Protein AF-A5MZK1-F1 (afdb_monomer_lite)

Sequence (56 aa):
MKKIKLILRELERQRELLEQKMNEGKDLSNPEIIKESQKLDLILNEYAIAIRNLKI

Organism: Clostridium kluyveri (strain ATCC 8527 / DSM 555 / NBRC 12016 / NCIMB 10680 / K1) (NCBI:txid431943)

pLDDT: mean 89.14, std 8.54, range [55.0, 96.5]

Secondary structure (DSSP, 8-state):
-HHHHHHHHHHHHHHHHHHHHHHH-S-TT-HHHHHHHHHHHHHHHHHHHHHHTT--

InterPro domains:
  IPR018540 Aspartyl-phosphate phosphatase Spo0E-like [PF09388] (7-47)
  IPR036638 Helix-loop-helix DNA-binding domain superfamily [G3DSA:4.10.280.10] (1-55)
  IPR037208 Aspartyl-phosphate phosphatase Spo0E-like superfamily [SSF140500] (4-52)

Structure (mmCIF, N/CA/C/O backbone):
data_AF-A5MZK1-F1
#
_entry.id   AF-A5MZK1-F1
#
loop_
_atom_site.group_PDB
_atom_site.id
_atom_site.type_symbol
_atom_site.label_atom_id
_atom_site.label_alt_id
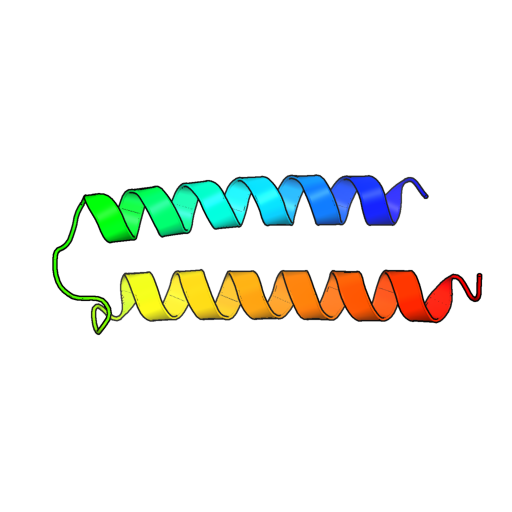_atom_site.label_comp_id
_atom_site.label_asym_id
_atom_site.label_entity_id
_atom_site.label_seq_id
_atom_site.pdbx_PDB_ins_code
_atom_site.Cartn_x
_atom_site.Cartn_y
_atom_site.Cartn_z
_atom_site.occupancy
_atom_site.B_iso_or_equiv
_atom_site.auth_seq_id
_atom_site.auth_comp_id
_atom_site.auth_asym_id
_atom_site.auth_atom_id
_atom_site.pdbx_PDB_model_num
ATOM 1 N N . MET A 1 1 ? -8.900 1.288 17.768 1.00 71.31 1 MET A N 1
ATOM 2 C CA . MET A 1 1 ? -7.668 2.103 17.588 1.00 71.31 1 MET A CA 1
ATOM 3 C C . MET A 1 1 ? -6.417 1.305 17.192 1.00 71.31 1 MET A C 1
ATOM 5 O O . MET A 1 1 ? -5.789 1.696 16.218 1.00 71.31 1 MET A O 1
ATOM 9 N N . LYS A 1 2 ? -6.031 0.203 17.869 1.00 82.81 2 LYS A N 1
ATOM 10 C CA . LYS A 1 2 ? -4.800 -0.566 17.536 1.00 82.81 2 LYS A CA 1
ATOM 11 C C . LY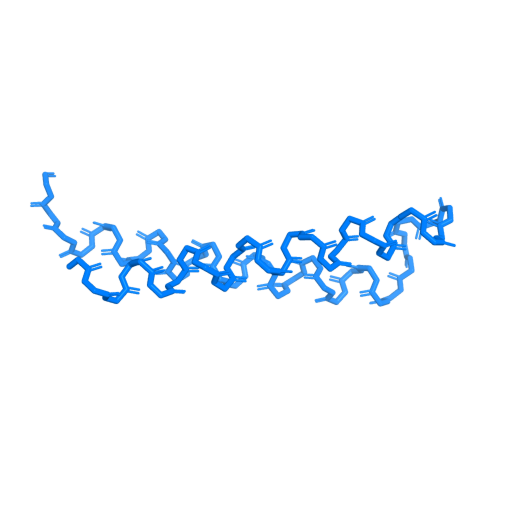S A 1 2 ? -4.739 -1.041 16.072 1.00 82.81 2 LYS A C 1
ATOM 13 O O . LYS A 1 2 ? -3.715 -0.861 15.431 1.00 82.81 2 LYS A O 1
ATOM 18 N N . LYS A 1 3 ? -5.850 -1.558 15.526 1.00 83.81 3 LYS A N 1
ATOM 19 C CA . LYS A 1 3 ? -5.957 -1.992 14.117 1.00 83.81 3 LYS A CA 1
ATOM 20 C C . LYS A 1 3 ? -5.701 -0.855 13.118 1.00 83.81 3 LYS A C 1
ATOM 22 O O . LYS A 1 3 ? -4.950 -1.032 12.175 1.00 83.81 3 LYS A O 1
ATOM 27 N N . ILE A 1 4 ? -6.250 0.328 13.372 1.00 89.06 4 ILE A N 1
ATOM 28 C CA . ILE A 1 4 ? -6.078 1.501 12.501 1.00 89.06 4 ILE A CA 1
ATOM 29 C C . ILE A 1 4 ? -4.637 2.009 12.535 1.00 89.06 4 ILE A C 1
ATOM 31 O O . ILE A 1 4 ? -4.088 2.330 11.492 1.00 89.06 4 ILE A O 1
ATOM 35 N N . LYS A 1 5 ? -3.990 2.004 13.709 1.00 90.75 5 LYS A N 1
ATOM 36 C CA . LYS A 1 5 ? -2.557 2.325 13.812 1.00 90.75 5 LYS A CA 1
ATOM 37 C C . LYS A 1 5 ? -1.682 1.353 13.013 1.00 90.75 5 LYS A C 1
ATOM 39 O O . LYS A 1 5 ? -0.665 1.774 12.481 1.00 90.75 5 LYS A O 1
ATOM 44 N N . LEU A 1 6 ? -2.053 0.073 12.942 1.00 92.75 6 LEU A N 1
ATOM 45 C CA . LEU A 1 6 ? -1.337 -0.909 12.120 1.00 92.75 6 LEU A CA 1
ATOM 46 C C . LEU A 1 6 ? -1.539 -0.640 10.625 1.00 92.75 6 LEU A C 1
ATOM 48 O O . LEU A 1 6 ? -0.558 -0.622 9.894 1.00 92.75 6 LEU A O 1
ATOM 52 N N . ILE A 1 7 ? -2.774 -0.355 10.201 1.00 92.06 7 ILE A N 1
ATOM 53 C CA . ILE A 1 7 ? -3.079 -0.007 8.805 1.00 92.06 7 ILE A CA 1
ATOM 54 C C . ILE A 1 7 ? -2.325 1.262 8.383 1.00 92.06 7 ILE A C 1
ATOM 56 O O . ILE A 1 7 ? -1.734 1.284 7.314 1.00 92.06 7 ILE A O 1
ATOM 60 N N . LEU A 1 8 ? -2.272 2.290 9.239 1.00 92.75 8 LEU A N 1
ATOM 61 C CA . LEU A 1 8 ? -1.524 3.522 8.960 1.00 92.75 8 LEU A CA 1
ATOM 62 C C . LEU A 1 8 ? -0.026 3.277 8.761 1.00 92.75 8 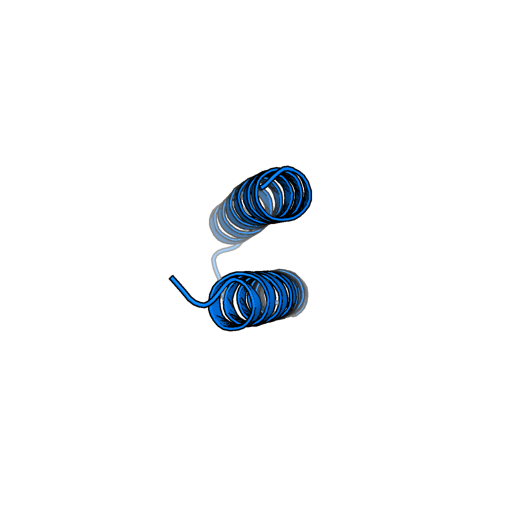LEU A C 1
ATOM 64 O O . LEU A 1 8 ? 0.562 3.843 7.848 1.00 92.75 8 LEU A O 1
ATOM 68 N N . ARG A 1 9 ? 0.587 2.419 9.585 1.00 94.88 9 ARG A N 1
ATOM 69 C CA . ARG A 1 9 ? 2.005 2.060 9.422 1.00 94.88 9 ARG A CA 1
ATOM 70 C C . ARG A 1 9 ? 2.261 1.354 8.098 1.00 94.88 9 ARG A C 1
ATOM 72 O O . ARG A 1 9 ? 3.259 1.635 7.447 1.00 94.88 9 ARG A O 1
ATOM 79 N N . GLU A 1 10 ? 1.370 0.447 7.715 1.00 95.00 10 GLU A N 1
ATOM 80 C CA . GLU A 1 10 ? 1.498 -0.272 6.449 1.00 95.00 10 GLU A CA 1
ATOM 81 C C . GLU A 1 10 ? 1.271 0.651 5.246 1.00 95.00 10 GLU A C 1
ATOM 83 O O . GLU A 1 10 ? 1.991 0.561 4.257 1.00 95.00 10 GLU A O 1
ATOM 88 N N . LEU A 1 11 ? 0.337 1.598 5.361 1.00 94.44 11 LEU A N 1
ATOM 89 C CA . LEU A 1 11 ? 0.082 2.627 4.356 1.00 94.44 11 LEU A CA 1
ATOM 90 C C . LEU A 1 11 ? 1.307 3.521 4.145 1.00 94.44 11 LEU A C 1
ATOM 92 O O . LEU A 1 11 ? 1.702 3.760 3.008 1.00 94.44 11 LEU A O 1
ATOM 96 N N . GLU A 1 12 ? 1.927 3.989 5.229 1.00 95.50 12 GLU A N 1
ATOM 97 C CA . GLU A 1 12 ? 3.125 4.831 5.166 1.00 95.50 12 GLU A CA 1
ATOM 98 C C . GLU A 1 12 ? 4.307 4.080 4.541 1.00 95.50 12 GLU A C 1
ATOM 100 O O . GLU A 1 12 ? 4.930 4.583 3.609 1.00 95.50 12 GLU A O 1
ATOM 105 N N . ARG A 1 13 ? 4.528 2.826 4.953 1.00 96.00 13 ARG A N 1
ATOM 106 C CA . ARG A 1 13 ? 5.549 1.946 4.369 1.00 96.00 13 ARG A CA 1
ATOM 107 C C . ARG A 1 13 ? 5.338 1.731 2.867 1.00 96.00 13 ARG A C 1
ATOM 109 O O . ARG A 1 13 ? 6.290 1.779 2.093 1.00 96.00 13 ARG A O 1
ATOM 116 N N . GLN A 1 14 ? 4.097 1.483 2.447 1.00 95.69 14 GLN A N 1
ATOM 117 C CA . GLN A 1 14 ? 3.766 1.271 1.038 1.00 95.69 14 GLN A CA 1
ATOM 118 C C . GLN A 1 14 ? 3.895 2.565 0.219 1.00 95.69 14 GLN A C 1
ATOM 120 O O . GLN A 1 14 ? 4.321 2.507 -0.934 1.00 95.69 14 GLN A O 1
ATOM 125 N N . ARG A 1 15 ? 3.581 3.728 0.810 1.00 95.44 15 ARG A N 1
ATOM 126 C CA . ARG A 1 15 ? 3.783 5.044 0.184 1.00 95.44 15 ARG A CA 1
ATOM 127 C C . ARG A 1 15 ? 5.261 5.292 -0.105 1.00 95.44 15 ARG A C 1
ATOM 129 O O . ARG A 1 15 ? 5.595 5.625 -1.235 1.00 95.44 15 ARG A O 1
ATOM 136 N N . GLU A 1 16 ? 6.128 5.084 0.885 1.00 95.88 16 GLU A N 1
ATOM 137 C CA . GLU A 1 16 ? 7.579 5.250 0.726 1.00 95.88 16 GLU A CA 1
ATOM 138 C C . GLU A 1 16 ? 8.143 4.311 -0.345 1.00 95.88 16 GLU A C 1
ATOM 140 O O . GLU A 1 16 ? 8.948 4.731 -1.173 1.00 95.88 16 GLU A O 1
ATOM 145 N N . LEU A 1 17 ? 7.685 3.055 -0.383 1.00 93.06 17 LEU A N 1
ATOM 146 C CA . LEU A 1 17 ? 8.108 2.094 -1.403 1.00 93.06 17 LEU A CA 1
ATOM 147 C C . LEU A 1 17 ? 7.698 2.532 -2.816 1.00 93.06 17 LEU A C 1
ATOM 149 O O . LEU A 1 17 ? 8.485 2.416 -3.755 1.00 93.06 17 LEU A O 1
ATOM 153 N N . LEU A 1 18 ? 6.466 3.019 -2.980 1.00 92.81 18 LEU A N 1
ATOM 154 C CA . LEU A 1 18 ? 5.981 3.523 -4.263 1.00 92.81 18 LEU A CA 1
ATOM 155 C C . LEU A 1 18 ? 6.774 4.760 -4.702 1.00 92.81 18 LEU A C 1
ATOM 157 O O . LEU A 1 18 ? 7.183 4.841 -5.857 1.00 92.81 18 LEU A O 1
ATOM 161 N N . GLU A 1 19 ? 7.039 5.679 -3.776 1.00 93.31 19 GLU A N 1
ATOM 162 C CA . GLU A 1 19 ? 7.823 6.889 -4.023 1.00 93.31 19 GLU A CA 1
ATOM 163 C C . GLU A 1 19 ? 9.266 6.556 -4.428 1.00 93.31 19 GLU A C 1
ATOM 165 O O . GLU A 1 19 ? 9.775 7.109 -5.399 1.00 93.31 19 GLU A O 1
ATOM 170 N N . GLN A 1 20 ? 9.904 5.583 -3.769 1.00 91.69 20 GLN A N 1
ATOM 171 C CA . GLN A 1 20 ? 11.220 5.075 -4.169 1.00 91.69 20 GLN A CA 1
ATOM 172 C C . GLN A 1 20 ? 11.199 4.518 -5.597 1.00 91.69 20 GLN A C 1
ATOM 174 O O . GLN A 1 20 ? 12.006 4.939 -6.423 1.00 91.69 20 GLN A O 1
ATOM 179 N N . LYS A 1 21 ? 10.230 3.658 -5.934 1.00 88.69 21 LYS A N 1
ATOM 180 C CA . LYS A 1 21 ? 10.114 3.092 -7.290 1.00 88.69 21 LYS A CA 1
ATOM 181 C C . LYS A 1 21 ? 9.835 4.147 -8.362 1.00 88.69 21 LYS A C 1
ATOM 183 O O . LYS A 1 21 ? 10.360 4.049 -9.468 1.00 88.69 21 LYS A O 1
ATOM 188 N N . MET A 1 22 ? 9.027 5.159 -8.045 1.00 89.62 22 MET A N 1
ATOM 189 C CA . MET A 1 22 ? 8.779 6.302 -8.932 1.00 89.62 22 MET A CA 1
ATOM 190 C C . MET A 1 22 ? 10.022 7.179 -9.115 1.00 89.62 22 MET A C 1
ATOM 192 O O . MET A 1 22 ? 10.204 7.766 -10.175 1.00 89.62 22 MET A O 1
ATOM 196 N N . ASN A 1 23 ? 10.889 7.266 -8.107 1.00 89.38 23 ASN A N 1
ATOM 197 C CA . ASN A 1 23 ? 12.147 8.004 -8.205 1.00 89.38 23 ASN A CA 1
ATOM 198 C C . ASN A 1 23 ? 13.230 7.216 -8.964 1.00 89.38 23 ASN A C 1
ATOM 200 O O . ASN A 1 23 ? 14.080 7.817 -9.620 1.00 89.38 23 ASN A O 1
ATOM 204 N N . GLU A 1 24 ? 13.191 5.883 -8.910 1.00 85.50 24 GLU A N 1
ATOM 205 C CA . GLU A 1 24 ? 14.108 4.992 -9.634 1.00 85.50 24 GLU A CA 1
ATOM 206 C C . GLU A 1 24 ? 13.788 4.884 -11.138 1.00 85.50 24 GLU A C 1
ATOM 208 O O . GLU A 1 24 ? 14.686 4.624 -11.943 1.00 85.50 24 GLU A O 1
ATOM 213 N N . GLY A 1 25 ? 12.535 5.115 -11.549 1.00 71.50 25 GLY A N 1
ATOM 214 C CA . GLY A 1 25 ? 12.090 4.996 -12.941 1.00 71.50 25 GLY A CA 1
ATOM 215 C C . GLY A 1 25 ? 11.283 6.201 -13.425 1.00 71.50 25 GLY A C 1
ATOM 216 O O . GLY A 1 25 ? 10.335 6.624 -12.783 1.00 71.50 25 GLY A O 1
ATOM 217 N N . LYS A 1 26 ? 11.598 6.734 -14.613 1.00 68.88 26 LYS A N 1
ATOM 218 C CA . LYS A 1 26 ? 10.901 7.915 -15.168 1.00 68.88 26 LYS A CA 1
ATOM 219 C C . LYS A 1 26 ? 9.474 7.648 -15.677 1.00 68.88 26 LYS A C 1
ATOM 221 O O . LYS A 1 26 ? 8.772 8.607 -15.983 1.00 68.88 26 LYS A O 1
ATOM 226 N N . ASP A 1 27 ? 9.058 6.388 -15.815 1.00 83.69 27 ASP A N 1
ATOM 227 C CA . ASP A 1 27 ? 7.773 6.029 -16.426 1.00 83.69 27 ASP A CA 1
ATOM 228 C C . ASP A 1 27 ? 6.787 5.468 -15.398 1.00 83.69 27 ASP A C 1
ATOM 230 O O . ASP A 1 27 ? 6.930 4.341 -14.927 1.00 83.69 27 ASP A O 1
ATOM 234 N N . LEU A 1 28 ? 5.744 6.243 -15.103 1.00 85.31 28 LEU A N 1
ATOM 235 C CA . LEU A 1 28 ? 4.646 5.852 -14.214 1.00 85.31 28 LEU A CA 1
ATOM 236 C C . LEU A 1 28 ? 3.803 4.695 -14.769 1.00 85.31 28 LEU A C 1
ATOM 238 O O . LEU A 1 28 ? 3.078 4.047 -14.018 1.00 85.31 28 LEU A O 1
ATOM 242 N N . SER A 1 29 ? 3.920 4.417 -16.069 1.00 88.12 29 SER A N 1
ATOM 243 C CA . SER A 1 29 ? 3.284 3.279 -16.736 1.00 88.12 29 SER A CA 1
ATOM 244 C C . SER A 1 29 ? 4.023 1.967 -16.475 1.00 88.12 29 SER A C 1
ATOM 246 O O . SER A 1 29 ? 3.565 0.912 -16.920 1.00 88.12 29 SER A O 1
ATOM 248 N N . ASN A 1 30 ? 5.156 2.003 -15.760 1.00 89.00 30 ASN A N 1
ATOM 249 C CA . ASN A 1 30 ? 5.871 0.802 -15.362 1.00 89.00 30 ASN A CA 1
ATOM 250 C C . ASN A 1 30 ? 4.910 -0.136 -14.598 1.00 89.00 30 ASN A C 1
ATOM 252 O O . ASN A 1 30 ? 4.354 0.267 -13.568 1.00 89.00 30 ASN A O 1
ATOM 256 N N . PRO A 1 31 ? 4.733 -1.393 -15.050 1.00 90.88 31 PRO A N 1
ATOM 257 C CA . PRO A 1 31 ? 3.861 -2.364 -14.395 1.00 90.88 31 PRO A CA 1
ATOM 258 C C . PRO A 1 31 ? 4.135 -2.540 -12.897 1.00 90.88 31 PRO A C 1
ATOM 260 O O . PRO A 1 31 ? 3.214 -2.820 -12.131 1.00 90.88 31 PRO A O 1
ATOM 263 N N . GLU A 1 32 ? 5.379 -2.361 -12.453 1.00 89.94 32 GLU A N 1
ATOM 264 C CA . GLU A 1 32 ? 5.734 -2.436 -11.038 1.00 89.94 32 GLU A CA 1
ATOM 265 C C . GLU A 1 32 ? 5.224 -1.238 -10.233 1.00 89.94 32 GLU A C 1
ATOM 267 O O . GLU A 1 32 ? 4.732 -1.432 -9.122 1.00 89.94 32 GLU A O 1
ATOM 272 N N . ILE A 1 33 ? 5.290 -0.025 -10.791 1.00 90.81 33 ILE A N 1
ATOM 273 C CA . ILE A 1 33 ? 4.737 1.190 -10.171 1.00 90.81 33 ILE A CA 1
ATOM 274 C C . ILE A 1 33 ? 3.216 1.073 -10.100 1.00 90.81 33 ILE A C 1
ATOM 276 O O . ILE A 1 33 ? 2.630 1.297 -9.041 1.00 90.81 33 ILE A O 1
ATOM 280 N N . ILE A 1 34 ? 2.580 0.626 -11.187 1.00 92.69 34 ILE A N 1
ATOM 281 C CA . ILE A 1 34 ? 1.134 0.371 -11.224 1.00 92.69 34 ILE A CA 1
ATOM 282 C C . ILE A 1 34 ? 0.744 -0.647 -10.147 1.00 92.69 34 ILE A C 1
ATOM 284 O O . ILE A 1 34 ? -0.201 -0.421 -9.393 1.00 92.69 34 ILE A O 1
ATOM 288 N N . LYS A 1 35 ? 1.491 -1.749 -10.023 1.00 93.50 35 LYS A N 1
ATOM 289 C CA . LYS A 1 35 ? 1.234 -2.786 -9.017 1.00 93.50 35 LYS A CA 1
ATOM 290 C C . LYS A 1 35 ? 1.375 -2.261 -7.589 1.00 93.50 35 LYS A C 1
ATOM 292 O O . LYS A 1 35 ? 0.545 -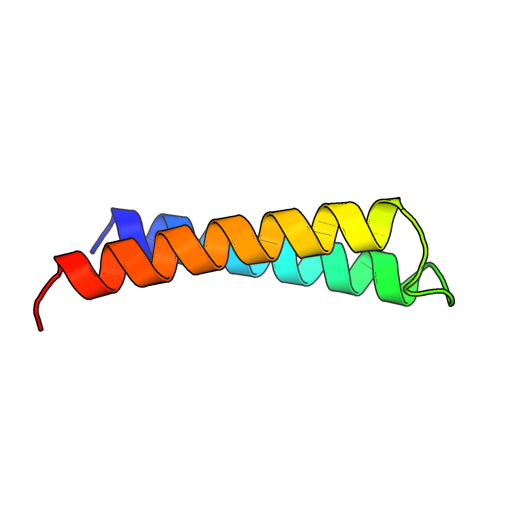2.588 -6.742 1.00 93.50 35 LYS A O 1
ATOM 297 N N . GLU A 1 36 ? 2.415 -1.484 -7.291 1.00 93.19 36 GLU A N 1
ATOM 298 C CA . GLU A 1 36 ? 2.577 -0.900 -5.954 1.00 93.19 36 GLU A CA 1
ATOM 299 C C . GLU A 1 36 ? 1.519 0.174 -5.652 1.00 93.19 36 GLU A C 1
ATOM 301 O O . GLU A 1 36 ? 1.060 0.254 -4.512 1.00 93.19 36 GLU A O 1
ATOM 306 N N . SER A 1 37 ? 1.080 0.932 -6.661 1.00 93.12 37 SER A N 1
ATOM 307 C CA . SER A 1 37 ? -0.022 1.897 -6.556 1.00 93.12 37 SER A CA 1
ATOM 308 C C . SER A 1 37 ? -1.349 1.204 -6.230 1.00 93.12 37 SER A C 1
ATOM 310 O O . SER A 1 37 ? -2.006 1.539 -5.249 1.00 93.12 37 SER A O 1
ATOM 312 N N . GLN A 1 38 ? -1.681 0.125 -6.946 1.00 95.56 38 GLN A N 1
ATOM 313 C CA . GLN A 1 38 ? -2.882 -0.671 -6.672 1.00 95.56 38 GLN A CA 1
ATOM 314 C C . GLN A 1 38 ? -2.886 -1.267 -5.257 1.00 95.56 38 GLN A C 1
ATOM 316 O O . GLN A 1 38 ? -3.931 -1.337 -4.613 1.00 95.56 38 GLN A O 1
ATOM 321 N N . LYS A 1 39 ? -1.728 -1.692 -4.735 1.00 95.31 39 LYS A N 1
ATOM 322 C CA . LYS A 1 39 ? -1.632 -2.146 -3.338 1.00 95.31 39 LYS A CA 1
ATOM 323 C C . LYS A 1 39 ? -1.885 -1.013 -2.348 1.00 95.31 39 LYS A C 1
ATOM 325 O O . LYS A 1 39 ? -2.549 -1.242 -1.340 1.00 95.31 39 LYS A O 1
ATOM 330 N N . LEU A 1 40 ? -1.368 0.186 -2.621 1.00 95.25 40 LEU A N 1
ATOM 331 C CA . LEU A 1 40 ? -1.619 1.357 -1.784 1.00 95.25 40 LEU A CA 1
ATOM 332 C C . LEU A 1 40 ? -3.120 1.687 -1.742 1.00 95.25 40 LEU A C 1
ATOM 334 O O . LEU A 1 40 ? -3.660 1.908 -0.658 1.00 95.25 40 LEU A O 1
ATOM 338 N N . ASP A 1 41 ? -3.805 1.608 -2.886 1.00 96.06 41 ASP A N 1
ATOM 339 C CA . ASP A 1 41 ? -5.259 1.786 -2.977 1.00 96.06 41 ASP A CA 1
ATOM 340 C C . ASP A 1 41 ? -6.031 0.755 -2.141 1.00 96.06 41 ASP A C 1
ATOM 342 O O . ASP A 1 41 ? -7.000 1.095 -1.457 1.00 96.06 41 ASP A O 1
ATOM 346 N N . LEU A 1 42 ? -5.604 -0.511 -2.142 1.00 96.50 42 LEU A N 1
ATOM 347 C CA . LEU A 1 42 ? -6.221 -1.548 -1.308 1.00 96.50 42 LEU A CA 1
ATOM 348 C C . LEU A 1 42 ? -6.096 -1.221 0.187 1.00 96.50 42 LEU A C 1
ATOM 350 O O . LEU A 1 42 ? -7.088 -1.289 0.914 1.00 96.50 42 LEU A O 1
ATOM 354 N N . ILE A 1 43 ? -4.913 -0.797 0.639 1.00 94.56 43 ILE A N 1
ATOM 355 C CA . ILE A 1 43 ? -4.675 -0.427 2.043 1.00 94.56 43 ILE A CA 1
ATOM 356 C C . ILE A 1 43 ? -5.500 0.813 2.427 1.00 94.56 43 ILE A C 1
ATOM 358 O O . ILE A 1 43 ? -6.078 0.867 3.516 1.00 94.56 43 ILE A O 1
ATOM 362 N N . LEU A 1 44 ? -5.608 1.797 1.529 1.00 94.44 44 LEU A N 1
ATOM 363 C CA . LEU A 1 44 ? -6.458 2.978 1.708 1.00 94.44 44 LEU A CA 1
ATOM 364 C C . LEU A 1 44 ? -7.936 2.603 1.854 1.00 94.44 44 LEU A C 1
ATOM 366 O O . LEU A 1 44 ? -8.623 3.130 2.732 1.00 94.44 44 LEU A O 1
ATOM 370 N N . ASN A 1 45 ? -8.422 1.660 1.048 1.00 95.50 45 ASN A N 1
ATOM 371 C CA . ASN A 1 45 ? -9.788 1.155 1.157 1.00 95.50 45 ASN A CA 1
ATOM 372 C C . ASN A 1 45 ? -10.025 0.449 2.499 1.00 95.50 45 ASN A C 1
ATOM 374 O O . ASN A 1 45 ? -11.034 0.703 3.162 1.00 95.50 45 ASN A O 1
ATOM 378 N N . GLU A 1 46 ? -9.085 -0.385 2.950 1.00 92.94 46 GLU A N 1
ATOM 379 C CA . GLU A 1 46 ? -9.161 -1.018 4.271 1.00 92.94 46 GLU A CA 1
ATOM 380 C C . GLU A 1 46 ? -9.172 0.010 5.407 1.00 92.94 46 GLU A C 1
ATOM 382 O O . GLU A 1 46 ? -9.947 -0.121 6.361 1.00 92.94 46 GLU A O 1
ATOM 387 N N . TYR A 1 47 ? -8.353 1.058 5.296 1.00 92.75 47 TYR A N 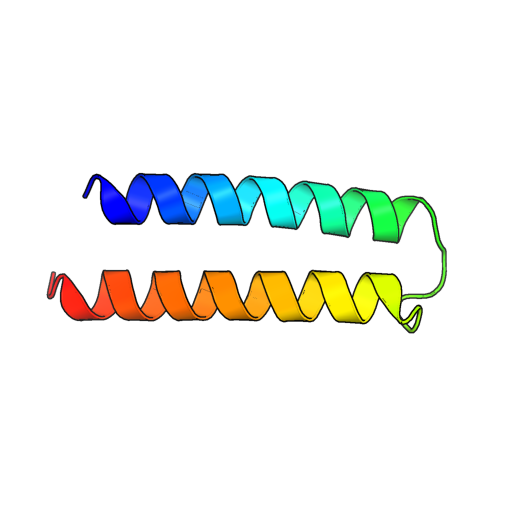1
ATOM 388 C CA . TYR A 1 47 ? -8.334 2.174 6.236 1.00 92.75 47 TYR A CA 1
ATOM 389 C C . TYR A 1 47 ? -9.678 2.909 6.269 1.00 92.75 47 TYR A C 1
ATOM 391 O O . TYR A 1 47 ? -10.238 3.122 7.347 1.00 92.75 47 TYR A O 1
ATOM 399 N N . ALA A 1 48 ? -10.237 3.237 5.102 1.00 91.81 48 ALA A N 1
ATOM 400 C CA . ALA A 1 48 ? -11.521 3.917 4.977 1.00 91.81 48 ALA A CA 1
ATOM 401 C C . ALA A 1 48 ? -12.668 3.091 5.581 1.00 91.81 48 ALA A C 1
ATOM 403 O O . ALA A 1 48 ? -13.501 3.628 6.315 1.00 91.81 48 ALA A O 1
ATOM 404 N N . ILE A 1 49 ? -12.687 1.775 5.344 1.00 92.00 49 ILE A N 1
ATOM 405 C CA . ILE A 1 49 ? -13.646 0.849 5.966 1.00 92.00 49 ILE A CA 1
ATOM 406 C C . ILE A 1 49 ? -13.450 0.817 7.484 1.00 92.00 49 ILE A C 1
ATOM 408 O O . ILE A 1 49 ? -14.424 0.890 8.236 1.00 92.00 49 ILE A O 1
ATOM 412 N N . ALA A 1 50 ? -12.203 0.731 7.953 1.00 89.50 50 ALA A N 1
ATOM 413 C CA . ALA A 1 50 ? -11.898 0.697 9.378 1.00 89.50 50 ALA A CA 1
ATOM 414 C C . ALA A 1 50 ? -12.340 1.981 10.095 1.00 89.50 50 ALA A C 1
ATOM 416 O O . ALA A 1 50 ? -12.876 1.885 11.198 1.00 89.50 50 ALA A O 1
ATOM 417 N N . ILE A 1 51 ? -12.172 3.154 9.474 1.00 89.19 51 ILE A N 1
ATOM 418 C CA . ILE A 1 51 ? -12.697 4.426 9.991 1.00 89.19 51 ILE A CA 1
ATOM 419 C C . ILE A 1 51 ? -14.221 4.440 9.962 1.00 89.19 51 ILE A C 1
ATOM 421 O O . ILE A 1 51 ? -14.838 4.768 10.971 1.00 89.19 51 ILE A O 1
ATOM 425 N N . ARG A 1 52 ? -14.849 4.076 8.839 1.00 88.56 52 ARG A N 1
ATOM 426 C CA . ARG A 1 52 ? -16.315 4.082 8.710 1.00 88.56 52 ARG A CA 1
ATOM 427 C C . ARG A 1 52 ? -16.975 3.217 9.786 1.00 88.56 52 ARG A C 1
ATOM 429 O O . ARG A 1 52 ? -17.982 3.610 10.369 1.00 88.56 52 ARG A O 1
ATOM 436 N N . ASN A 1 53 ? -16.377 2.066 10.083 1.00 83.81 53 ASN A N 1
ATOM 437 C CA . ASN A 1 53 ? -16.854 1.147 11.113 1.00 83.81 53 ASN A CA 1
ATOM 438 C C . ASN A 1 53 ? -16.619 1.646 12.545 1.00 83.81 53 ASN A C 1
ATOM 440 O O . ASN A 1 53 ? -17.232 1.108 13.463 1.00 83.81 53 ASN A O 1
ATOM 444 N N . LEU A 1 54 ? -15.759 2.648 12.761 1.00 79.44 54 LEU A N 1
ATOM 445 C CA . LEU A 1 54 ? -15.594 3.237 14.088 1.00 79.44 54 LEU A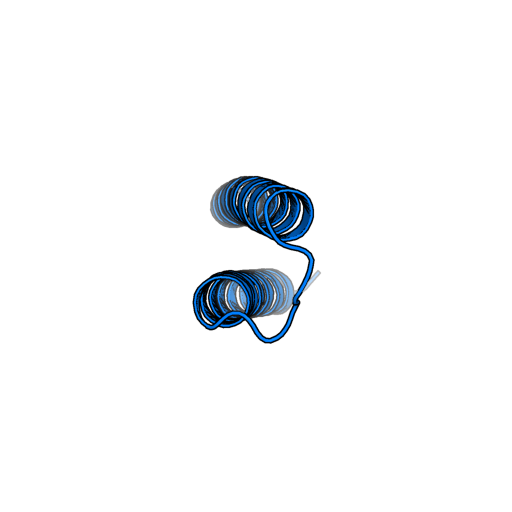 CA 1
ATOM 446 C C . LEU A 1 54 ? -16.784 4.089 14.527 1.00 79.44 54 LEU A C 1
ATOM 448 O O . LEU A 1 54 ? -16.855 4.329 15.727 1.00 79.44 54 LEU A O 1
ATOM 452 N N . LYS A 1 55 ? -17.671 4.527 13.611 1.00 60.91 55 LYS A N 1
ATOM 453 C CA . LYS A 1 55 ? -18.774 5.471 13.888 1.00 60.91 55 LYS A CA 1
ATOM 454 C C . LYS A 1 55 ? -18.379 6.498 14.964 1.00 60.91 55 LYS A C 1
ATOM 456 O O . LYS A 1 55 ? -18.873 6.441 16.089 1.00 60.91 55 LYS A O 1
ATOM 461 N N . ILE A 1 56 ? -17.432 7.370 14.623 1.00 55.00 56 ILE A N 1
ATOM 462 C CA . ILE A 1 56 ? -17.284 8.648 15.333 1.00 55.00 56 ILE A CA 1
ATOM 463 C C . ILE A 1 56 ? -18.374 9.573 14.798 1.00 55.00 56 ILE A C 1
ATOM 465 O O . ILE A 1 56 ? -18.600 9.519 13.565 1.00 55.00 56 ILE A O 1
#

Foldseek 3Di:
DVVLVVLVVVLVVLVVVLVVVCVVDVDCPPPVNVVSVVVSVVSVVVNVVVVVVVVD

Radius of gyration: 13.2 Å; chains: 1; bounding box: 33×11×34 Å

=== Feature glossary ===
Each block in this record encodes a different view of the same protein. In brief:

Predicted aligned error. PAE(i, j) answers: if I align the predicted and true structures on residue i, how far off (in Å) do I expect residue j to be? A block-diagonal PAE matrix with low values on the blocks and high values off-diagonal is the signature of a multi-domain protein with confidently predicted domains but uncertain inter-domain orientation.

Contact-map, Ramachandran, and PAE plots. Plot images: a contact map (which residues are close in 3D, as an N×N binary image), a Ramachandran scatter (backbone torsion angles, revealing secondary-structure composition at a glance), and — for AlphaFold structures — a PAE heatmap (pairwise prediction confidence).

Backbone torsions (φ/ψ). φ (phi) and ψ (psi) are the two rotatable backbone dihedrals per residue: φ is the C(i-1)–N–Cα–C torsion, ψ is the N–Cα–C–N(i+1) torsion, both in degrees on (−180°, 180°]. α-helical residues cluster near (−60°, −45°); β-strand residues near (−120°, +130°). A Ramachandran plot is simply a scatter of (φ, ψ) for every residue.

Foldseek 3Di. A 3Di character summarizes, for each residue, the relative orientation of the Cα frame of its nearest spatial neighbor. Because it encodes fold topology rather than chemistry, 3Di alignments detect remote structural similarity that sequence alignment misses.

Radius of gyration, Cα contacts, bounding box. Three whole-structure scalars: the radius of gyration (RMS distance of Cα from centroid, in Å), the count of Cα–Cα contacts (pairs closer than 8 Å and separated by more than four residues in sequence — i.e. tertiary, not local, contacts), and the bounding-box dimensions. Together they distinguish compact globular folds from extended fibres or disordered chains.

Sequence. Sequence gives the chain of amino acids in standard one-letter code (A=alanine, C=cysteine, …, Y=tyrosine), read N→C. It is the only feature that is directly encoded by the gene; all structural features are derived from the folded form of this sequence.

mmCIF coordinates. Atomic coordinates in PDBx/mmCIF format — the same representation the Protein Data Bank distributes. Each line of the _atom_site loop places one backbone atom in Cartesian space (units: ångströms, origin: arbitrary).

Secondary structure (3-state, P-SEA). Three-state secondary structure (P-SEA) collapses the eight DSSP classes into helix (a), strand (b), and coil (c). P-SEA assigns these from Cα geometry alone — distances and angles — without requiring backbone oxygens, so it works on any Cα trace.

InterPro / GO / CATH / organism. Functional annotations link the protein to curated databases. InterPro entries identify conserved domains and families by matching the sequence against member-database signatures (Pfam, PROSITE, CDD, …). Gene Ontology (GO) terms describe molecular function, biological process, and cellular component in a controlled vocabulary. CATH places the structure in a hierarchical fold classification (Class/Architecture/Topology/Homologous-superfamily). The organism is the source species.

B-factor. B-factor (Debye–Waller factor) reflects atomic displacement in the crystal lattice. It is an experimental observable (units Å²), not a prediction; low values mean the atom is pinned down, high values mean it moves or is heterogeneous across the crystal.

Rendered structure images. Structure images are PyMOL renders from six orthogonal camera directions. Cartoon representation draws helices as coils and strands as arrows; sticks shows the backbone as bonds; surface shows the solvent-excluded envelope. Rainbow coloring maps sequence position to hue (blue→red, N→C); chain coloring assigns a distinct color per polypeptide.

Solvent-accessible surface area. Solvent-accessible surface area (SASA) is the area in Å² traced out by the centre of a 1.4 Å probe sphere (a water molecule) rolled over the protein's van der Waals surface (Shrake–Rupley / Lee–Richards construction). Buried residues have near-zero SASA; fully exposed residues can exceed 200 Å². The total SASA scales roughly with the number of surface residues.

Secondary structure (8-state, DSSP). The SS8 string is DSSP's per-residue secondary-structure call. α-helix (H) means an i→i+4 H-bond ladder; β-strand (E) means the residue participates in a β-sheet; 3₁₀ (G) and π (I) are tighter and wider helices; T/S are turns/bends; '-' is loop.

pLDDT. For AlphaFold models, the B-factor field carries pLDDT — the model's own estimate of local accuracy on a 0–100 scale. Regions with pLDDT<50 should be treated as essentially unmodeled; they often correspond to intrinsically disordered segments.

Nearest PDB structures. Nearest PDB neighbors are the top structural matches found by Foldseek when searching this structure against the entire Protein Data Bank. Each hit reports a TM-score (0 to 1; >0.5 almost always implies the same fold) and an E-value. These are *structural* homologs — they may share no detectable sequence similarity.